Protein AF-A0A7S2NZE6-F1 (afdb_monomer_lite)

pLDDT: mean 81.78, std 14.18, range [38.0, 97.0]

Organism: NCBI:txid1333877

Sequence (119 aa):
LEAEGPPASSNYGTPAGPNKVSLADATAFKAAVGDLTTLDLTPPSLTISGWTSVETMITVTYTLNEVGTAFCRAVRKGFVAPLISEIVEANFNDVYSGGSAEIVITAYDSVGEALLLGT

Secondary structure (DSSP, 8-state):
------TT-TT-----STT---HHHHHHHHHHH--------PPPPEEEEEEEEETTEEEEEEEESSSEEEEE----TTSPPPPHHHHHHH-EEEEE-SS-EEEEEESB-TTS-B-----

Structure (mmCIF, N/CA/C/O backbone):
data_AF-A0A7S2NZE6-F1
#
_entry.id   AF-A0A7S2NZE6-F1
#
loop_
_atom_site.group_PDB
_atom_site.id
_atom_site.type_symbol
_atom_site.label_atom_id
_atom_site.label_alt_id
_atom_site.label_comp_id
_atom_site.label_asym_id
_atom_site.label_entity_id
_atom_site.label_seq_id
_atom_site.pdbx_PDB_ins_code
_atom_site.Cartn_x
_atom_site.Cartn_y
_atom_site.Cartn_z
_atom_site.occupancy
_atom_site.B_iso_or_equiv
_atom_site.auth_seq_id
_atom_site.auth_comp_id
_atom_site.auth_asym_id
_atom_site.auth_atom_id
_atom_site.pdbx_PDB_model_num
ATOM 1 N N . LEU A 1 1 ? -37.031 -5.544 29.868 1.00 38.00 1 LEU A N 1
ATOM 2 C CA . LEU A 1 1 ? -36.231 -4.306 29.940 1.00 38.00 1 LEU A CA 1
ATOM 3 C C . LEU A 1 1 ? -37.193 -3.154 29.744 1.00 38.00 1 LEU A C 1
ATOM 5 O O . LEU A 1 1 ? -37.768 -3.073 28.670 1.00 38.00 1 LEU A O 1
ATOM 9 N N . GLU A 1 2 ? -37.402 -2.313 30.748 1.00 45.66 2 GLU A N 1
ATOM 10 C CA . GLU A 1 2 ? -37.983 -0.992 30.503 1.00 45.66 2 GLU A CA 1
ATOM 11 C C . GLU A 1 2 ? -36.832 -0.006 30.652 1.00 45.66 2 GLU A C 1
ATOM 13 O O . GLU A 1 2 ? -36.211 0.060 31.711 1.00 45.66 2 GLU A O 1
ATOM 18 N N . ALA A 1 3 ? -36.467 0.649 29.549 1.00 49.75 3 ALA A N 1
ATOM 19 C CA . ALA A 1 3 ? -35.570 1.792 29.593 1.00 49.75 3 ALA A CA 1
ATOM 20 C C . ALA A 1 3 ? -36.262 2.897 30.396 1.00 49.75 3 ALA A C 1
ATOM 22 O O . ALA A 1 3 ? -37.487 3.020 30.316 1.00 49.75 3 ALA A O 1
ATOM 23 N N . GLU A 1 4 ? -35.504 3.695 31.150 1.00 57.78 4 GLU A N 1
ATOM 24 C CA . GLU A 1 4 ? -36.056 4.909 31.743 1.00 57.78 4 GLU A CA 1
ATOM 25 C C . GLU A 1 4 ? -36.559 5.801 30.607 1.00 57.78 4 GLU A C 1
ATOM 27 O O . GLU A 1 4 ? -35.793 6.438 29.884 1.00 57.78 4 GLU A O 1
ATOM 32 N N . GLY A 1 5 ? -37.873 5.759 30.383 1.00 54.50 5 GLY A N 1
ATOM 33 C CA . GLY A 1 5 ? -38.535 6.697 29.503 1.00 54.50 5 GLY A CA 1
ATOM 34 C C . GLY A 1 5 ? -38.329 8.107 30.051 1.00 54.50 5 GLY A C 1
ATOM 35 O O . GLY A 1 5 ? -38.169 8.274 31.264 1.00 54.50 5 GLY A O 1
ATOM 36 N N . PRO A 1 6 ? -38.351 9.136 29.188 1.00 50.12 6 PRO A N 1
ATOM 37 C CA . PRO A 1 6 ? -38.314 10.512 29.657 1.00 50.12 6 PRO A CA 1
ATOM 38 C C . PRO A 1 6 ? -39.403 10.705 30.730 1.00 50.12 6 PRO A C 1
ATOM 40 O O . PRO A 1 6 ? -40.476 10.106 30.600 1.00 50.12 6 PRO A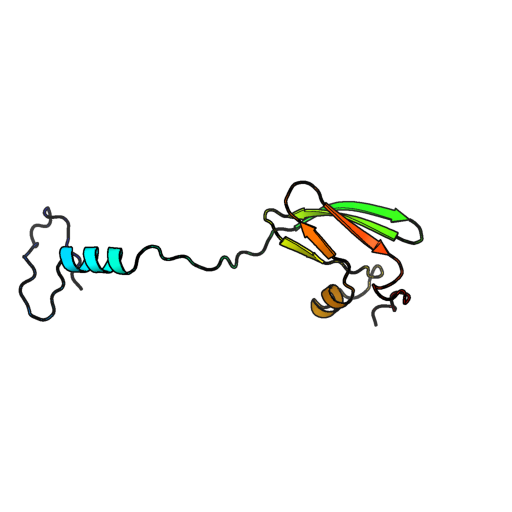 O 1
ATOM 43 N N . PRO A 1 7 ? -39.195 11.558 31.751 1.00 55.38 7 PRO A N 1
ATOM 44 C CA . PRO A 1 7 ? -40.166 11.799 32.830 1.00 55.38 7 PRO A CA 1
ATOM 45 C C . PRO A 1 7 ? -41.539 12.312 32.344 1.00 55.38 7 PRO A C 1
ATOM 47 O O . PRO A 1 7 ? -42.450 12.506 33.139 1.00 55.38 7 PRO A O 1
ATOM 50 N N . ALA A 1 8 ? -41.701 12.518 31.033 1.00 54.75 8 ALA A N 1
ATOM 51 C CA . ALA A 1 8 ? -42.956 12.792 30.345 1.00 54.75 8 ALA A CA 1
ATOM 52 C C . ALA A 1 8 ? -43.807 11.537 30.034 1.00 54.75 8 ALA A C 1
ATOM 54 O O . ALA A 1 8 ? -44.916 11.677 29.521 1.00 54.75 8 ALA A O 1
ATOM 55 N N . SER A 1 9 ? -43.325 10.316 30.301 1.00 60.31 9 SER A N 1
ATOM 56 C CA . SER A 1 9 ? -44.134 9.102 30.140 1.00 60.31 9 SER A CA 1
ATOM 57 C C . SER A 1 9 ? -45.155 8.988 31.269 1.00 60.31 9 SER A C 1
ATOM 59 O O . SER A 1 9 ? -44.792 8.860 32.437 1.00 60.31 9 SER A O 1
ATOM 61 N N . SER A 1 10 ? -46.443 8.960 30.921 1.00 64.69 10 SER A N 1
ATOM 62 C CA . SER A 1 10 ? -47.557 8.808 31.871 1.00 64.69 10 SER A CA 1
ATOM 63 C C . SER A 1 10 ? -47.531 7.488 32.658 1.00 64.69 10 SER A C 1
ATOM 65 O O . SER A 1 10 ? -48.253 7.358 33.640 1.00 64.69 10 SER A O 1
ATOM 67 N N . ASN A 1 11 ? -46.696 6.529 32.241 1.00 58.53 11 ASN A N 1
ATOM 68 C CA . ASN A 1 11 ? -46.506 5.227 32.886 1.00 58.53 11 ASN A CA 1
ATOM 69 C C . ASN A 1 11 ? -45.153 5.104 33.615 1.00 58.53 11 ASN A C 1
ATOM 71 O O . ASN A 1 11 ? -44.774 4.002 34.008 1.00 58.53 11 ASN A O 1
ATOM 75 N N . TYR A 1 12 ? -44.394 6.194 33.777 1.00 60.44 12 TYR A N 1
ATOM 76 C CA . TYR A 1 12 ? -43.132 6.158 34.515 1.00 60.44 12 TYR A CA 1
ATOM 77 C C . TYR A 1 12 ? -43.373 5.831 35.999 1.00 60.44 12 TYR A C 1
ATOM 79 O O . TYR A 1 12 ? -44.128 6.517 36.687 1.00 60.44 12 TYR A O 1
ATOM 87 N N . GLY A 1 13 ? -42.696 4.798 36.500 1.00 63.03 13 GLY A N 1
ATOM 88 C CA . GLY A 1 13 ? -42.636 4.463 37.919 1.00 63.03 13 GLY A CA 1
ATOM 89 C C . GLY A 1 13 ? -41.190 4.237 38.341 1.00 63.03 13 GLY A C 1
ATOM 90 O O . GLY A 1 13 ? -40.448 3.545 37.641 1.00 63.03 13 GLY A O 1
ATOM 91 N N . THR A 1 14 ? -40.791 4.805 39.483 1.00 63.03 14 THR A N 1
ATOM 92 C CA . THR A 1 14 ? -39.433 4.648 40.020 1.00 63.03 14 THR A CA 1
ATOM 93 C C . THR A 1 14 ? -39.086 3.159 40.154 1.00 63.03 14 THR A C 1
ATOM 95 O O . THR A 1 14 ? -39.856 2.407 40.765 1.00 63.03 14 THR A O 1
ATOM 98 N N . PRO A 1 15 ? -37.951 2.693 39.607 1.00 67.44 15 PRO A N 1
ATOM 99 C CA . PRO A 1 15 ? -37.576 1.289 39.706 1.00 67.44 15 PRO A CA 1
ATOM 100 C C . PRO A 1 15 ? -37.322 0.890 41.178 1.00 67.44 15 PRO A C 1
ATOM 102 O O . PRO A 1 15 ? -36.448 1.461 41.817 1.00 67.44 15 PRO A O 1
ATOM 105 N N . ALA A 1 16 ? -38.084 -0.067 41.735 1.00 67.12 16 ALA A N 1
ATOM 106 C CA . ALA A 1 16 ? -38.038 -0.410 43.176 1.00 67.12 16 ALA A CA 1
ATOM 107 C C . ALA A 1 16 ? -37.917 -1.920 43.498 1.00 67.12 16 ALA A C 1
ATOM 109 O O . ALA A 1 16 ? -38.037 -2.328 44.651 1.00 67.12 16 ALA A O 1
ATOM 110 N N . GLY A 1 17 ? -37.720 -2.771 42.487 1.00 72.31 17 GLY A N 1
ATOM 111 C CA . GLY A 1 17 ? -37.587 -4.225 42.658 1.00 72.31 17 GLY A CA 1
ATOM 112 C C . GLY A 1 17 ? -36.126 -4.695 42.658 1.00 72.31 17 GLY A C 1
ATOM 113 O O . GLY A 1 17 ? -35.288 -4.033 42.054 1.00 72.31 17 GLY A O 1
ATOM 114 N N . PRO A 1 18 ? -35.817 -5.869 43.241 1.00 68.62 18 PRO A N 1
ATOM 115 C CA . PRO A 1 18 ? -34.444 -6.377 43.373 1.00 68.62 18 PRO A CA 1
ATOM 116 C C . PRO A 1 18 ? -33.718 -6.634 42.039 1.00 68.62 18 PRO A C 1
ATOM 118 O O . PRO A 1 18 ? -32.497 -6.693 42.017 1.00 68.62 18 PRO A O 1
ATOM 121 N N . ASN A 1 19 ? -34.451 -6.739 40.924 1.00 69.31 19 ASN A N 1
ATOM 122 C CA . ASN A 1 19 ? -33.902 -6.927 39.574 1.00 69.31 19 ASN A CA 1
ATOM 123 C C . ASN A 1 19 ? -34.044 -5.666 38.698 1.00 69.31 19 ASN A C 1
ATOM 125 O O . ASN A 1 19 ? -34.200 -5.773 37.479 1.00 69.31 19 ASN A O 1
ATOM 129 N N . LYS A 1 20 ? -34.095 -4.473 39.301 1.00 73.94 20 LYS A N 1
ATOM 130 C CA . LYS A 1 20 ? -34.254 -3.200 38.584 1.00 73.94 20 LYS A CA 1
ATOM 131 C C . LYS A 1 20 ? -32.954 -2.388 38.628 1.00 73.94 20 LYS A C 1
ATOM 133 O O . LYS A 1 20 ? -32.298 -2.339 39.658 1.00 73.94 20 LYS A O 1
ATOM 138 N N . VAL A 1 21 ? -32.609 -1.763 37.502 1.00 74.38 21 VAL A N 1
ATOM 139 C CA . VAL A 1 21 ? -31.420 -0.911 37.319 1.00 74.38 21 VAL A CA 1
ATOM 140 C C . VAL A 1 21 ? -31.904 0.530 37.178 1.00 74.38 21 VAL A C 1
ATOM 142 O O . VAL A 1 21 ? -32.822 0.768 36.392 1.00 74.38 21 VAL A O 1
ATOM 145 N N . SER A 1 22 ? -31.333 1.469 37.934 1.00 78.81 22 SER A N 1
ATOM 146 C CA . SER A 1 22 ? -31.666 2.895 37.804 1.00 78.81 22 SER A CA 1
ATOM 147 C C . SER A 1 22 ? -30.895 3.555 36.655 1.00 78.81 22 SER A C 1
ATOM 149 O O . SER A 1 22 ? -29.846 3.064 36.230 1.00 78.81 22 SER A O 1
ATOM 151 N N . LEU A 1 23 ? -31.351 4.712 36.170 1.00 75.69 23 LEU A N 1
ATOM 152 C CA . LEU A 1 23 ? -30.563 5.524 35.230 1.00 75.69 23 LEU A CA 1
ATOM 153 C C . LEU A 1 23 ? -29.202 5.933 35.806 1.00 75.69 23 LEU A C 1
ATOM 155 O O . LEU A 1 23 ? -28.233 6.036 35.052 1.00 75.69 23 LEU A O 1
ATOM 159 N N . ALA A 1 24 ? -29.108 6.136 37.124 1.00 81.62 24 ALA A N 1
ATOM 160 C CA . ALA A 1 24 ? -27.837 6.413 37.784 1.00 81.62 24 ALA A CA 1
ATOM 161 C C . ALA A 1 24 ? -26.871 5.229 37.628 1.00 81.62 24 ALA A C 1
ATOM 163 O O . ALA A 1 24 ? -25.726 5.434 37.230 1.00 81.62 24 ALA A O 1
ATOM 164 N N . ASP A 1 25 ? -27.353 4.000 37.826 1.00 84.75 25 ASP A N 1
ATOM 165 C CA . ASP A 1 25 ? -26.561 2.780 37.639 1.00 84.75 25 ASP A CA 1
ATOM 166 C C . ASP A 1 25 ? -26.160 2.589 36.171 1.00 84.75 25 ASP A C 1
ATOM 168 O O . ASP A 1 25 ? -25.008 2.283 35.874 1.00 84.75 25 ASP A O 1
ATOM 172 N N . ALA A 1 26 ? -27.081 2.826 35.230 1.00 83.88 26 ALA A N 1
ATOM 173 C CA . ALA A 1 26 ? -26.800 2.727 33.798 1.00 83.88 26 ALA A CA 1
ATOM 174 C C . ALA A 1 26 ? -25.779 3.780 33.328 1.00 83.88 26 ALA A C 1
ATOM 176 O O . ALA A 1 26 ? -24.913 3.491 32.502 1.00 83.88 26 ALA A O 1
ATOM 177 N N . THR A 1 27 ? -25.852 4.997 33.871 1.00 86.62 27 THR A N 1
ATOM 178 C CA . THR A 1 27 ? -24.926 6.090 33.542 1.00 86.62 27 THR A CA 1
ATOM 179 C C . THR A 1 27 ? -23.558 5.861 34.173 1.00 86.62 27 THR A C 1
ATOM 181 O O . THR A 1 27 ? -22.544 6.053 33.505 1.00 86.62 27 THR A O 1
ATOM 184 N N . ALA A 1 28 ? -23.517 5.393 35.423 1.00 89.06 28 ALA A N 1
ATOM 185 C CA . ALA A 1 28 ? -22.283 4.998 36.090 1.00 89.06 28 ALA A CA 1
ATOM 186 C C . ALA A 1 28 ? -21.614 3.826 35.363 1.00 89.06 28 ALA A C 1
ATOM 188 O O . ALA A 1 28 ? -20.411 3.864 35.128 1.00 89.06 28 ALA A O 1
ATOM 189 N N . PHE A 1 29 ? -22.392 2.831 34.926 1.00 89.69 29 PHE A N 1
ATOM 190 C CA . PHE A 1 29 ? -21.895 1.729 34.108 1.00 89.69 29 PHE A CA 1
ATOM 191 C C . PHE A 1 29 ? -21.348 2.222 32.764 1.00 89.69 29 PHE A C 1
ATOM 193 O O . PHE A 1 29 ? -20.229 1.874 32.404 1.00 89.69 29 PHE A O 1
ATOM 200 N N . LYS A 1 30 ? -22.076 3.087 32.046 1.00 88.50 30 LYS A N 1
ATOM 201 C CA . LYS A 1 30 ? -21.598 3.691 30.791 1.00 88.50 30 LYS A CA 1
ATOM 202 C C . LYS A 1 30 ? -20.289 4.464 30.991 1.00 88.50 30 LYS A C 1
ATOM 204 O O . LYS A 1 30 ? -19.373 4.317 30.191 1.00 88.50 30 LYS A O 1
ATOM 209 N N . ALA A 1 31 ? -20.191 5.262 32.053 1.00 90.62 31 ALA A N 1
ATOM 210 C CA . ALA A 1 31 ? -18.971 5.992 32.390 1.00 90.62 31 ALA A CA 1
ATOM 211 C C . ALA A 1 31 ? -17.815 5.049 32.765 1.00 90.62 31 ALA A C 1
ATOM 213 O O . ALA A 1 31 ? -16.675 5.319 32.404 1.00 90.62 31 ALA A O 1
ATOM 214 N N . ALA A 1 32 ? -18.109 3.939 33.449 1.00 92.25 32 ALA A N 1
ATOM 215 C CA . ALA A 1 32 ? -17.125 2.921 33.807 1.00 92.25 32 ALA A CA 1
ATOM 216 C C . ALA A 1 32 ? -16.629 2.110 32.597 1.00 92.25 32 ALA A C 1
ATOM 218 O O . ALA A 1 32 ? -15.468 1.716 32.577 1.00 92.25 32 ALA A O 1
ATOM 219 N N . VAL A 1 33 ? -17.484 1.872 31.594 1.00 91.69 33 VAL A N 1
ATOM 220 C CA . VAL A 1 33 ? -17.093 1.266 30.308 1.00 91.69 33 VAL A CA 1
ATOM 221 C C . VAL A 1 33 ? -16.191 2.213 29.514 1.00 91.69 33 VAL A C 1
ATOM 223 O O . VAL A 1 33 ? -15.246 1.757 28.876 1.00 91.69 33 VAL A O 1
ATOM 226 N N . GLY A 1 34 ? -16.447 3.521 29.591 1.00 90.94 34 GLY A N 1
ATOM 227 C CA . GLY A 1 34 ? -15.668 4.531 28.883 1.00 90.94 34 GLY A CA 1
ATOM 228 C C . GLY A 1 34 ? -15.904 4.503 27.373 1.00 90.94 34 GLY A C 1
ATOM 229 O O . GLY A 1 34 ? -16.953 4.061 26.895 1.00 90.94 34 GLY A O 1
ATOM 230 N N . ASP A 1 35 ? -14.929 5.010 26.622 1.00 91.00 35 ASP A N 1
ATOM 231 C CA . ASP A 1 35 ? -15.000 5.034 25.166 1.00 91.00 35 ASP A CA 1
ATOM 232 C C . ASP A 1 35 ? -14.770 3.636 24.586 1.00 91.00 35 ASP A C 1
ATOM 234 O O . ASP A 1 35 ? -13.774 2.967 24.861 1.00 91.00 35 ASP A O 1
ATOM 238 N N . LEU A 1 36 ? -15.702 3.210 23.737 1.00 86.38 36 LEU A N 1
ATOM 239 C CA . LEU A 1 36 ? -15.588 1.985 22.958 1.00 86.38 36 LEU A CA 1
ATOM 240 C C . LEU A 1 36 ? -14.890 2.319 21.643 1.00 86.38 36 LEU A C 1
ATOM 242 O O . LEU A 1 36 ? -15.502 2.872 20.730 1.00 86.38 36 LEU A O 1
ATOM 246 N N . THR A 1 37 ? -13.610 1.979 21.544 1.00 88.94 37 THR A N 1
ATOM 247 C CA . THR A 1 37 ? -12.873 2.025 20.282 1.00 88.94 37 THR A CA 1
ATOM 248 C C . THR A 1 37 ? -12.919 0.660 19.607 1.00 88.94 37 THR A C 1
ATOM 250 O O .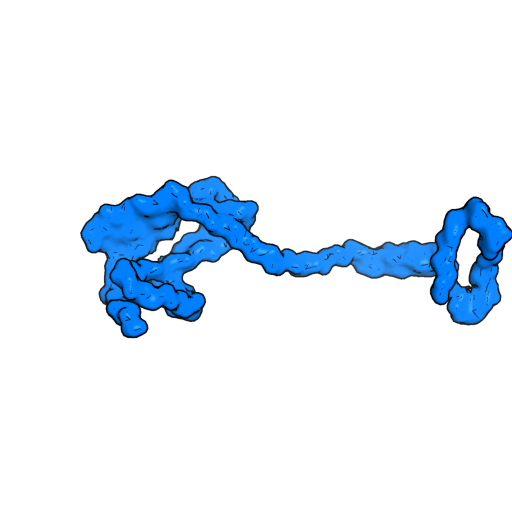 THR A 1 37 ? -12.792 -0.385 20.246 1.00 88.94 37 THR A O 1
ATOM 253 N N . THR A 1 38 ? -13.122 0.658 18.294 1.00 87.19 38 THR A N 1
ATOM 254 C CA . THR A 1 38 ? -12.988 -0.540 17.463 1.00 87.19 38 THR A CA 1
ATOM 255 C C . THR A 1 38 ? -11.724 -0.424 16.630 1.00 87.19 38 THR A C 1
ATOM 257 O O . THR A 1 38 ? -11.351 0.675 16.223 1.00 87.19 38 THR A O 1
ATOM 260 N N . LEU A 1 39 ? -11.074 -1.555 16.358 1.00 88.50 39 LEU A N 1
ATOM 261 C CA . LEU A 1 39 ? -10.022 -1.606 15.351 1.00 88.50 39 LEU A CA 1
ATOM 262 C C . LEU A 1 39 ? -10.631 -1.235 13.994 1.00 88.50 39 LEU A C 1
ATOM 264 O O . LEU A 1 39 ? -11.665 -1.795 13.623 1.00 88.50 39 LEU A O 1
ATOM 268 N N . ASP A 1 40 ? -10.011 -0.297 13.280 1.00 85.38 40 ASP A N 1
ATOM 269 C CA . ASP A 1 40 ? -10.408 -0.016 11.906 1.00 85.38 40 ASP A CA 1
ATOM 270 C C . ASP A 1 40 ? -9.979 -1.182 11.013 1.00 85.38 40 ASP A C 1
ATOM 272 O O . ASP A 1 40 ? -8.820 -1.597 11.01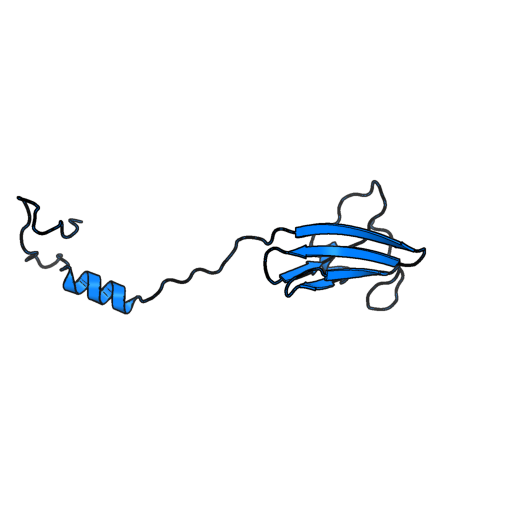5 1.00 85.38 40 ASP A O 1
ATOM 276 N N . LEU A 1 41 ? -10.951 -1.745 10.303 1.00 88.31 41 LEU A N 1
ATOM 277 C CA . LEU A 1 41 ? -10.773 -2.848 9.361 1.00 88.31 41 LEU A CA 1
ATOM 278 C C . LEU A 1 41 ? -11.188 -2.437 7.944 1.00 88.31 41 LEU A C 1
ATOM 280 O O . LEU A 1 41 ? -11.325 -3.297 7.072 1.00 88.31 41 LEU A O 1
ATOM 284 N N . THR A 1 42 ? -11.438 -1.145 7.720 1.00 87.69 42 THR A N 1
ATOM 285 C CA . THR A 1 42 ? -11.749 -0.597 6.403 1.00 87.69 42 THR A CA 1
ATOM 286 C C . THR A 1 42 ? -10.480 -0.656 5.557 1.00 87.69 42 THR A C 1
ATOM 288 O O . THR A 1 42 ? -9.483 -0.062 5.945 1.00 87.69 42 THR A O 1
ATOM 291 N N . PRO A 1 43 ? -10.459 -1.379 4.425 1.00 87.25 43 PRO A N 1
ATOM 292 C CA . PRO A 1 43 ? -9.264 -1.415 3.594 1.00 87.25 43 PRO A CA 1
ATOM 293 C C . PRO A 1 43 ? -8.984 -0.044 2.954 1.00 87.25 43 PRO A C 1
ATOM 295 O O . PRO A 1 43 ? -9.940 0.635 2.550 1.00 87.25 43 PRO A O 1
ATOM 298 N N . PRO A 1 44 ? -7.705 0.321 2.746 1.00 90.31 44 PRO A N 1
ATOM 299 C CA . PRO A 1 44 ? -7.352 1.530 2.020 1.00 90.31 44 PRO A CA 1
ATOM 300 C C . PRO A 1 44 ? -7.826 1.427 0.570 1.00 90.31 44 PRO A C 1
ATOM 302 O O . PRO A 1 44 ? -7.775 0.367 -0.060 1.00 90.31 44 PRO A O 1
ATOM 305 N N . SER A 1 45 ? -8.227 2.557 -0.002 1.00 93.69 45 SER A N 1
ATOM 306 C CA . SER A 1 45 ? -8.422 2.683 -1.444 1.00 93.69 45 SER A CA 1
ATOM 307 C C . SER A 1 45 ? -7.112 3.104 -2.108 1.00 93.69 45 SER A C 1
ATOM 309 O O . SER A 1 45 ? -6.553 4.161 -1.819 1.00 93.69 45 SER A O 1
ATOM 311 N N . LEU A 1 46 ? -6.626 2.247 -3.007 1.00 93.56 46 LEU A N 1
ATOM 312 C CA . LEU A 1 46 ? -5.427 2.460 -3.814 1.00 93.56 46 LEU A CA 1
ATOM 313 C C . LEU A 1 46 ? -5.803 3.103 -5.150 1.00 93.56 46 LEU A C 1
ATOM 315 O O . LEU A 1 46 ? -6.617 2.559 -5.897 1.00 93.56 46 LEU A O 1
ATOM 319 N N . THR A 1 47 ? -5.159 4.220 -5.483 1.00 95.75 47 THR A N 1
ATOM 320 C CA . THR A 1 47 ? -5.260 4.845 -6.807 1.00 95.75 47 THR A CA 1
ATOM 321 C C . THR A 1 47 ? -3.897 4.842 -7.481 1.00 95.75 47 THR A C 1
ATOM 323 O O . THR A 1 47 ? -2.926 5.342 -6.921 1.00 95.75 47 THR A O 1
ATOM 326 N N . ILE A 1 48 ? -3.824 4.312 -8.702 1.00 95.06 48 ILE A N 1
ATOM 327 C CA . ILE A 1 48 ? -2.626 4.395 -9.546 1.00 95.06 48 ILE A CA 1
ATOM 328 C C . ILE A 1 48 ? -2.778 5.626 -10.440 1.00 95.06 48 ILE A C 1
ATOM 330 O O . ILE A 1 48 ? -3.676 5.673 -11.281 1.00 95.06 48 ILE A O 1
ATOM 334 N N . SER A 1 49 ? -1.926 6.630 -10.241 1.00 94.50 49 SER A N 1
ATOM 335 C CA . SER A 1 49 ? -1.958 7.891 -10.994 1.00 94.50 49 SER A CA 1
ATOM 336 C C . SER A 1 49 ? -1.145 7.823 -12.287 1.00 94.50 49 SER A C 1
ATOM 338 O O . SER A 1 49 ? -1.419 8.566 -13.229 1.00 94.50 49 SER A O 1
ATOM 340 N N . GLY A 1 50 ? -0.182 6.904 -12.366 1.00 95.06 50 GLY A N 1
ATOM 341 C CA . GLY A 1 50 ? 0.596 6.658 -13.571 1.00 95.06 50 GLY A CA 1
ATOM 342 C C . GLY A 1 50 ? 1.677 5.608 -13.365 1.00 95.06 50 GLY A C 1
ATOM 343 O O . GLY A 1 50 ? 1.897 5.110 -12.262 1.00 95.06 50 GLY A O 1
ATOM 344 N N . TRP A 1 51 ? 2.357 5.267 -14.452 1.00 93.94 51 TRP A N 1
ATOM 345 C CA . TRP A 1 51 ? 3.570 4.464 -14.408 1.00 93.94 51 TRP A CA 1
ATOM 346 C C . TRP A 1 51 ? 4.500 4.854 -15.553 1.00 93.94 51 TRP A C 1
ATOM 348 O O . TRP A 1 51 ? 4.061 5.295 -16.618 1.00 93.94 51 TRP A O 1
ATOM 358 N N . THR A 1 52 ? 5.795 4.657 -15.342 1.00 94.81 52 THR A N 1
ATOM 359 C CA . THR A 1 52 ? 6.823 4.772 -16.377 1.00 94.81 52 THR A CA 1
ATOM 360 C C . THR A 1 52 ? 7.656 3.502 -16.406 1.00 94.81 52 THR A C 1
ATOM 362 O O . THR A 1 52 ? 7.704 2.751 -15.433 1.00 94.81 52 THR A O 1
ATOM 365 N N . SER A 1 53 ? 8.285 3.225 -17.544 1.00 90.50 53 SER A N 1
ATOM 366 C CA . SER A 1 53 ? 9.142 2.054 -17.696 1.00 90.50 53 SER A CA 1
ATOM 367 C C . SER A 1 53 ? 10.367 2.383 -18.529 1.00 90.50 53 SER A C 1
ATOM 369 O O . SER A 1 53 ? 10.252 2.989 -19.596 1.00 90.50 53 SER A O 1
ATOM 371 N N . VAL A 1 54 ? 11.513 1.903 -18.073 1.00 88.88 54 VAL A N 1
ATOM 372 C CA . VAL A 1 54 ? 12.740 1.752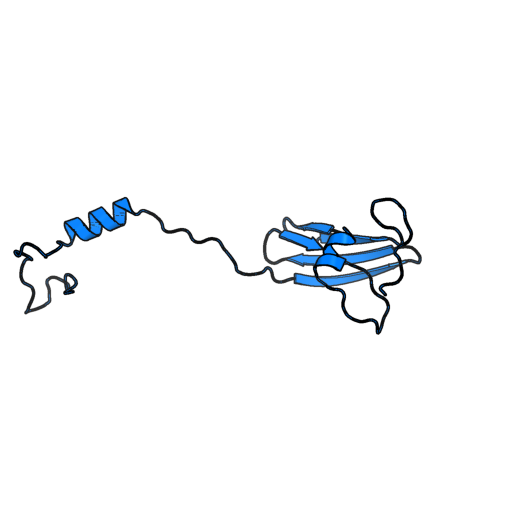 -18.856 1.00 88.88 54 VAL A CA 1
ATOM 373 C C . VAL A 1 54 ? 13.086 0.265 -18.933 1.00 88.88 54 VAL A C 1
ATOM 375 O O . VAL A 1 54 ? 12.408 -0.565 -18.333 1.00 88.88 54 VAL A O 1
ATOM 378 N N . GLU A 1 55 ? 14.133 -0.091 -19.673 1.00 82.88 55 GLU A N 1
ATOM 379 C CA . GLU A 1 55 ? 14.498 -1.494 -19.915 1.00 82.88 55 GLU A CA 1
ATOM 380 C C . GLU A 1 55 ? 14.660 -2.321 -18.626 1.00 82.88 55 GLU A C 1
ATOM 382 O O . GLU A 1 55 ? 14.296 -3.493 -18.592 1.00 82.88 55 GLU A O 1
ATOM 387 N N . THR A 1 56 ? 15.154 -1.709 -17.549 1.00 83.94 56 THR A N 1
ATOM 388 C CA . THR A 1 56 ? 15.497 -2.400 -16.298 1.00 83.94 56 THR A CA 1
ATOM 389 C C . THR A 1 56 ? 14.542 -2.125 -15.138 1.00 83.94 56 THR A C 1
ATOM 391 O O . THR A 1 56 ? 14.749 -2.667 -14.048 1.00 83.94 56 THR A O 1
ATOM 394 N N . MET A 1 57 ? 13.534 -1.266 -15.329 1.00 87.75 57 MET A N 1
ATOM 395 C CA . MET A 1 57 ? 12.768 -0.710 -14.216 1.00 87.75 57 MET A CA 1
ATOM 396 C C . MET A 1 57 ? 11.376 -0.231 -14.625 1.00 87.75 57 MET A C 1
ATOM 398 O O . MET A 1 57 ? 11.194 0.362 -15.688 1.00 87.75 57 MET A O 1
ATOM 402 N N . ILE A 1 58 ? 10.408 -0.435 -13.734 1.00 90.88 58 ILE A N 1
ATOM 403 C CA . ILE A 1 58 ? 9.068 0.149 -13.789 1.00 90.88 58 ILE A CA 1
ATOM 404 C C . ILE A 1 58 ? 8.886 1.005 -12.538 1.00 90.88 58 ILE A C 1
ATOM 406 O O . ILE A 1 58 ? 9.057 0.511 -11.428 1.00 90.88 58 ILE A O 1
ATOM 410 N N . THR A 1 59 ? 8.500 2.264 -12.713 1.00 93.94 59 THR A N 1
ATOM 411 C CA . THR A 1 59 ? 8.125 3.150 -11.606 1.00 93.94 59 THR A CA 1
ATOM 412 C C . THR A 1 59 ? 6.618 3.323 -11.618 1.00 93.94 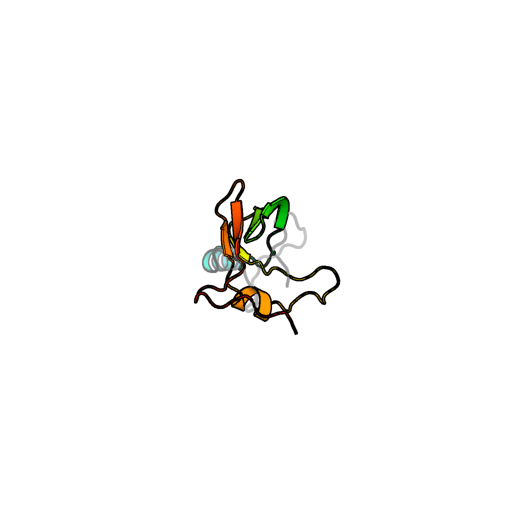59 THR A C 1
ATOM 414 O O . THR A 1 59 ? 6.060 3.773 -12.620 1.00 93.94 59 THR A O 1
ATOM 417 N N . VAL A 1 60 ? 5.957 2.955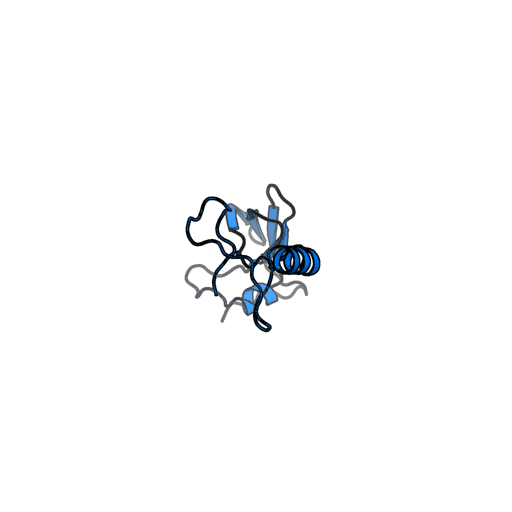 -10.524 1.00 94.88 60 VAL A N 1
ATOM 418 C CA . VAL A 1 60 ? 4.506 3.083 -10.346 1.00 94.88 60 VAL A CA 1
ATOM 419 C C . VAL A 1 60 ? 4.232 4.229 -9.389 1.00 94.88 60 VAL A C 1
ATOM 421 O O . VAL A 1 60 ? 4.661 4.174 -8.240 1.00 94.88 60 VAL A O 1
ATOM 424 N N . THR A 1 61 ? 3.490 5.235 -9.843 1.00 96.62 61 THR A N 1
ATOM 425 C CA . THR A 1 61 ? 3.048 6.352 -9.007 1.00 96.62 61 THR A CA 1
ATOM 426 C C . THR A 1 61 ? 1.649 6.053 -8.470 1.00 96.62 61 THR A C 1
ATOM 428 O O . THR A 1 61 ? 0.732 5.721 -9.232 1.00 96.62 61 THR A O 1
ATOM 431 N N . TYR A 1 62 ? 1.477 6.156 -7.154 1.00 96.31 62 TYR A N 1
ATOM 432 C CA . TYR A 1 62 ? 0.242 5.783 -6.473 1.00 96.31 62 TYR A CA 1
ATOM 433 C C . TYR A 1 62 ? -0.101 6.718 -5.307 1.00 96.31 62 TYR A C 1
ATOM 435 O O . TYR A 1 62 ? 0.744 7.454 -4.792 1.00 96.31 62 TYR A O 1
ATOM 443 N N . THR A 1 63 ? -1.364 6.666 -4.884 1.00 97.00 63 THR A N 1
ATOM 444 C CA . THR A 1 63 ? -1.857 7.292 -3.654 1.00 97.00 63 THR A CA 1
ATOM 445 C C . THR A 1 63 ? -2.750 6.328 -2.876 1.00 97.00 63 THR A C 1
ATOM 447 O O . THR A 1 63 ? -3.445 5.492 -3.465 1.00 97.00 63 THR A O 1
ATOM 450 N N . LEU A 1 64 ? -2.738 6.459 -1.548 1.00 95.50 64 LEU A N 1
ATOM 451 C CA . LEU A 1 64 ? -3.716 5.846 -0.647 1.00 95.50 64 LEU A CA 1
ATOM 452 C C . LEU A 1 64 ? -4.558 6.945 0.018 1.00 95.50 64 LEU A C 1
ATOM 454 O O . LEU A 1 64 ? -4.098 8.076 0.213 1.00 95.50 64 LEU A O 1
ATOM 458 N N . ASN A 1 65 ? -5.794 6.619 0.386 1.00 94.50 65 ASN A N 1
ATOM 459 C CA . ASN A 1 65 ? -6.665 7.511 1.161 1.00 94.50 65 ASN A CA 1
ATOM 460 C C . ASN A 1 65 ? -6.326 7.552 2.666 1.00 94.50 65 ASN A C 1
ATOM 462 O O . ASN A 1 65 ? -6.904 8.357 3.391 1.00 94.50 65 ASN A O 1
ATOM 466 N N . GLU A 1 66 ? -5.403 6.708 3.124 1.00 92.94 66 GLU A N 1
ATOM 467 C CA . GLU A 1 66 ? -4.928 6.606 4.506 1.00 92.94 66 GLU A CA 1
ATOM 468 C C . GLU A 1 66 ? -3.458 6.164 4.541 1.00 92.94 66 GLU A C 1
ATOM 470 O O . GLU A 1 66 ? -2.898 5.764 3.519 1.00 92.94 66 GLU A O 1
ATOM 475 N N . VAL A 1 67 ? -2.812 6.264 5.706 1.00 93.06 67 VAL A N 1
ATOM 476 C CA . VAL A 1 67 ? -1.435 5.778 5.875 1.00 93.06 67 VAL A CA 1
ATOM 477 C C . VAL A 1 67 ? -1.391 4.262 5.707 1.00 93.06 67 VAL A C 1
ATOM 479 O O . VAL A 1 67 ? -2.255 3.550 6.212 1.00 93.06 67 VAL A O 1
ATOM 482 N N . GLY A 1 68 ? -0.381 3.751 5.012 1.00 92.38 68 GLY A N 1
ATOM 483 C CA . GLY A 1 68 ? -0.308 2.322 4.734 1.00 92.38 68 GLY A CA 1
ATOM 484 C C . GLY A 1 68 ? 0.968 1.917 4.023 1.00 92.38 68 GLY A C 1
ATOM 485 O O . GLY A 1 68 ? 1.869 2.725 3.810 1.00 92.38 68 GLY A O 1
ATOM 486 N N . THR A 1 69 ? 1.043 0.648 3.645 1.00 93.62 69 THR A N 1
ATOM 487 C CA . THR A 1 69 ? 2.148 0.114 2.847 1.00 93.62 69 THR A CA 1
ATOM 488 C C . THR A 1 69 ? 1.577 -0.460 1.567 1.00 93.62 69 THR A C 1
ATOM 490 O O . THR A 1 69 ? 0.707 -1.331 1.608 1.00 93.62 69 THR A O 1
ATOM 493 N N . ALA A 1 70 ? 2.053 0.030 0.429 1.00 93.94 70 ALA A N 1
ATOM 494 C CA . ALA A 1 70 ? 1.722 -0.553 -0.858 1.00 93.94 70 ALA A CA 1
ATOM 495 C C . ALA A 1 70 ? 2.790 -1.580 -1.237 1.00 93.94 70 ALA A C 1
ATOM 497 O O . ALA A 1 70 ? 3.977 -1.365 -1.009 1.00 93.94 70 ALA A O 1
ATOM 498 N N . PHE A 1 71 ? 2.354 -2.692 -1.825 1.00 93.12 71 PHE A N 1
ATOM 499 C CA . PHE A 1 71 ? 3.217 -3.759 -2.325 1.00 93.12 71 PHE A CA 1
ATOM 500 C C . PHE A 1 71 ? 2.938 -3.970 -3.808 1.00 93.12 71 PHE A C 1
ATOM 502 O O . PHE A 1 71 ? 1.792 -3.875 -4.250 1.00 93.12 71 PHE A O 1
ATOM 509 N N . CYS A 1 72 ? 3.978 -4.266 -4.579 1.00 90.56 72 CYS A N 1
ATOM 510 C CA . CYS A 1 72 ? 3.891 -4.447 -6.019 1.00 90.56 72 CYS A CA 1
ATOM 511 C C . CYS A 1 72 ? 4.676 -5.675 -6.479 1.00 90.56 72 CYS A C 1
ATOM 513 O O . CYS A 1 72 ? 5.722 -6.022 -5.941 1.00 90.56 72 CYS A O 1
ATOM 515 N N . ARG A 1 73 ? 4.188 -6.299 -7.551 1.00 87.38 73 ARG A N 1
ATOM 516 C CA . ARG A 1 73 ? 4.911 -7.324 -8.302 1.00 87.38 73 ARG A CA 1
ATOM 517 C C . ARG A 1 73 ? 4.662 -7.110 -9.783 1.00 87.38 73 ARG A C 1
ATOM 519 O O . ARG A 1 73 ? 3.514 -7.057 -10.220 1.00 87.38 73 ARG A O 1
ATOM 526 N N . ALA A 1 74 ? 5.736 -6.996 -10.557 1.00 84.38 74 ALA A N 1
ATOM 527 C CA . ALA A 1 74 ? 5.625 -6.969 -12.006 1.00 84.38 74 ALA A CA 1
ATOM 528 C C . ALA A 1 74 ? 5.255 -8.364 -12.529 1.00 84.38 74 ALA A C 1
ATOM 530 O O . ALA A 1 74 ? 5.842 -9.370 -12.129 1.00 84.38 74 ALA A O 1
ATOM 531 N N . VAL A 1 75 ? 4.296 -8.416 -13.453 1.00 81.75 75 VAL A N 1
ATOM 532 C CA . VAL A 1 75 ? 3.917 -9.636 -14.173 1.00 81.75 75 VAL A CA 1
ATOM 533 C C . VAL A 1 75 ? 3.884 -9.380 -15.671 1.00 81.75 75 VAL A C 1
ATOM 535 O O . VAL A 1 75 ? 3.686 -8.256 -16.135 1.00 81.75 75 VAL A O 1
ATOM 538 N N . ARG A 1 76 ? 4.078 -10.441 -16.454 1.00 79.06 76 ARG A N 1
ATOM 539 C CA . ARG A 1 76 ? 3.949 -10.362 -17.908 1.00 79.06 76 ARG A CA 1
ATOM 540 C C . ARG A 1 76 ? 2.496 -10.119 -18.301 1.00 79.06 76 ARG A C 1
ATOM 542 O O . ARG A 1 76 ? 1.561 -10.640 -17.697 1.00 79.06 76 ARG A O 1
ATOM 549 N N . LYS A 1 77 ? 2.304 -9.368 -19.384 1.00 81.56 77 LYS A N 1
ATOM 550 C CA . LYS A 1 77 ? 0.978 -9.164 -19.968 1.00 81.56 77 LYS A CA 1
ATOM 551 C C . LYS A 1 77 ? 0.354 -10.516 -20.337 1.00 81.56 77 LYS A C 1
ATOM 553 O O . LYS A 1 77 ? 0.970 -11.297 -21.056 1.00 81.56 77 LYS A O 1
ATOM 558 N N . GLY A 1 78 ? -0.871 -10.757 -19.874 1.00 83.56 78 GLY A N 1
ATOM 559 C CA . GLY A 1 78 ? -1.613 -11.992 -20.146 1.00 83.56 78 GLY A CA 1
ATOM 560 C C . GLY A 1 78 ? -1.282 -13.166 -19.219 1.00 83.56 78 GLY A C 1
ATOM 561 O O . GLY A 1 78 ? -1.806 -14.252 -19.444 1.00 83.56 78 GLY A O 1
ATOM 562 N N . PHE A 1 79 ? -0.447 -12.967 -18.195 1.00 83.12 79 PHE A N 1
ATOM 563 C CA . PHE A 1 79 ? -0.252 -13.953 -17.131 1.00 83.12 79 PHE A CA 1
ATOM 564 C C . PHE A 1 79 ? -1.351 -13.847 -16.071 1.00 83.12 79 PHE A C 1
ATOM 566 O O . PHE A 1 79 ? -2.032 -12.824 -15.957 1.00 83.12 79 PHE A O 1
ATOM 573 N N . VAL A 1 80 ? -1.518 -14.926 -15.305 1.00 87.38 80 VAL A N 1
ATOM 574 C CA . VAL A 1 80 ? -2.436 -14.969 -14.164 1.00 87.38 80 VAL A CA 1
ATOM 575 C C . VAL A 1 80 ? -1.987 -13.944 -13.121 1.00 87.38 80 VAL A C 1
ATOM 577 O O . VAL A 1 80 ? -0.790 -13.747 -12.903 1.00 87.38 80 VAL A O 1
ATOM 580 N N . ALA A 1 81 ? -2.954 -13.261 -12.507 1.00 87.12 81 ALA A N 1
ATOM 581 C CA . ALA A 1 81 ? -2.667 -12.349 -11.410 1.00 87.12 81 ALA A CA 1
ATOM 582 C C . ALA A 1 81 ? -2.026 -13.131 -10.245 1.00 87.12 81 ALA A C 1
ATOM 584 O O . ALA A 1 81 ? -2.551 -14.188 -9.886 1.00 87.12 81 ALA A O 1
ATOM 585 N N . PRO A 1 82 ? -0.917 -12.640 -9.667 1.00 87.81 82 PRO A N 1
ATOM 586 C CA . PRO A 1 82 ? -0.209 -13.351 -8.613 1.00 87.81 82 PRO A CA 1
ATOM 587 C C . PRO A 1 82 ? -1.047 -13.407 -7.334 1.00 87.81 82 PRO A C 1
ATOM 589 O O . PRO A 1 82 ? -1.903 -12.551 -7.086 1.00 87.81 82 PRO A O 1
ATOM 592 N N . LEU A 1 83 ? -0.774 -14.405 -6.500 1.00 91.50 83 LEU A N 1
ATOM 593 C CA . LEU A 1 83 ? -1.327 -14.493 -5.155 1.00 91.50 83 LEU A CA 1
ATOM 594 C C . LEU A 1 83 ? -0.784 -13.361 -4.273 1.00 91.50 83 LEU A C 1
ATOM 596 O O . LEU A 1 83 ? 0.278 -12.793 -4.517 1.00 91.50 83 LEU A O 1
ATOM 600 N N . ILE A 1 84 ? -1.492 -13.047 -3.188 1.00 90.88 84 ILE A N 1
ATOM 601 C CA . ILE A 1 84 ? -1.047 -11.997 -2.257 1.00 90.88 84 ILE A CA 1
ATOM 602 C C . ILE A 1 84 ? 0.322 -12.342 -1.650 1.00 90.88 84 ILE A C 1
ATOM 604 O O . ILE A 1 84 ? 1.179 -11.468 -1.560 1.00 90.88 84 ILE A O 1
ATOM 608 N N . SER A 1 85 ? 0.561 -13.609 -1.290 1.00 90.75 85 SER A N 1
ATOM 609 C CA . SER A 1 85 ? 1.861 -14.060 -0.768 1.00 90.75 85 SER A CA 1
ATOM 610 C C . SER A 1 85 ? 2.991 -13.807 -1.762 1.00 90.75 85 SER A C 1
ATOM 612 O O . SER A 1 85 ? 4.025 -13.269 -1.396 1.00 90.75 85 SER A O 1
ATOM 614 N N . GLU A 1 86 ? 2.743 -14.088 -3.036 1.00 87.00 86 GLU A N 1
ATOM 615 C CA . GLU A 1 86 ? 3.691 -13.876 -4.124 1.00 87.00 86 GLU A CA 1
ATOM 616 C C . GLU A 1 86 ? 4.040 -12.395 -4.333 1.00 87.00 86 GLU A C 1
ATOM 618 O O . GLU A 1 86 ? 5.164 -12.074 -4.724 1.00 87.00 86 GLU A O 1
ATOM 623 N N . ILE A 1 87 ? 3.088 -11.486 -4.097 1.00 89.81 87 ILE A N 1
ATOM 624 C CA . ILE A 1 87 ? 3.316 -10.037 -4.166 1.00 89.81 87 ILE A CA 1
ATOM 625 C C . ILE A 1 87 ? 4.178 -9.573 -2.988 1.00 89.81 87 ILE A C 1
ATOM 627 O O . ILE A 1 87 ? 5.120 -8.807 -3.181 1.00 89.81 87 ILE A O 1
ATOM 631 N N . VAL A 1 88 ? 3.878 -10.047 -1.777 1.00 90.44 88 VAL A N 1
ATOM 632 C CA . VAL A 1 88 ? 4.625 -9.675 -0.565 1.00 90.44 88 VAL A CA 1
ATOM 633 C C . VAL A 1 88 ? 6.046 -10.247 -0.594 1.00 90.44 88 VAL A C 1
ATOM 635 O O . VAL A 1 88 ? 6.987 -9.552 -0.224 1.00 90.44 88 VAL A O 1
ATOM 638 N N . GLU A 1 89 ? 6.222 -11.467 -1.101 1.00 85.88 89 GLU A N 1
ATOM 639 C CA . GLU A 1 89 ? 7.530 -12.114 -1.270 1.00 85.88 89 GLU A CA 1
ATOM 640 C C . GLU A 1 89 ? 8.434 -11.386 -2.270 1.00 85.88 89 GLU A C 1
ATOM 642 O O . GLU A 1 89 ? 9.642 -11.327 -2.060 1.00 85.88 89 GLU A O 1
ATOM 647 N N . ALA A 1 90 ? 7.867 -10.779 -3.323 1.00 83.56 90 ALA A N 1
ATOM 648 C CA . ALA A 1 90 ? 8.637 -9.954 -4.259 1.00 83.56 90 ALA A CA 1
ATOM 649 C C . ALA A 1 90 ? 9.238 -8.707 -3.584 1.00 83.56 90 ALA A C 1
ATOM 651 O O . ALA A 1 90 ? 10.209 -8.142 -4.082 1.00 83.56 90 ALA A O 1
ATOM 652 N N . ASN A 1 91 ? 8.668 -8.290 -2.448 1.00 86.94 91 ASN A N 1
ATOM 653 C CA . ASN A 1 91 ? 9.197 -7.276 -1.543 1.00 86.94 91 ASN A CA 1
ATOM 654 C C . ASN A 1 91 ? 9.447 -5.885 -2.164 1.00 86.94 91 ASN A C 1
ATOM 656 O O . ASN A 1 91 ? 10.138 -5.060 -1.568 1.00 86.94 91 ASN A O 1
ATOM 660 N N . PHE A 1 92 ? 8.837 -5.565 -3.308 1.00 89.69 92 PHE A N 1
ATOM 661 C CA . PHE A 1 92 ? 8.772 -4.184 -3.791 1.00 89.69 92 PHE A CA 1
ATOM 662 C C . PHE A 1 92 ? 7.640 -3.467 -3.073 1.00 89.69 92 PHE A C 1
ATOM 664 O O . PHE A 1 92 ? 6.465 -3.670 -3.384 1.00 89.69 92 PHE A O 1
ATOM 671 N N . ASN A 1 93 ? 7.994 -2.657 -2.083 1.00 92.69 93 ASN A N 1
ATOM 672 C CA . ASN A 1 93 ? 7.033 -1.971 -1.240 1.00 92.69 93 ASN A CA 1
ATOM 673 C C . ASN A 1 93 ? 7.483 -0.557 -0.900 1.00 92.69 93 ASN A C 1
ATOM 675 O O . ASN A 1 93 ? 8.668 -0.235 -0.986 1.00 92.69 93 ASN A O 1
ATOM 679 N N . ASP A 1 94 ? 6.516 0.264 -0.517 1.00 94.69 94 ASP A N 1
ATOM 680 C CA . ASP A 1 94 ? 6.750 1.620 -0.045 1.00 94.69 94 ASP A CA 1
ATOM 681 C C . ASP A 1 94 ? 5.743 1.989 1.053 1.00 94.69 94 ASP A C 1
ATOM 683 O O . ASP A 1 94 ? 4.585 1.553 1.038 1.00 94.69 94 ASP A O 1
ATOM 687 N N . VAL A 1 95 ? 6.205 2.774 2.030 1.00 94.12 95 VAL A N 1
ATOM 688 C CA . VAL A 1 95 ? 5.386 3.247 3.151 1.00 94.12 95 VAL A CA 1
ATOM 689 C C . VAL A 1 95 ? 4.791 4.599 2.785 1.00 94.12 95 VAL A C 1
ATOM 691 O O . VAL A 1 95 ? 5.468 5.627 2.770 1.00 94.12 95 VAL A O 1
ATOM 694 N N . TYR A 1 96 ? 3.485 4.609 2.563 1.00 95.12 96 TYR A N 1
ATOM 695 C CA . TYR A 1 96 ? 2.732 5.803 2.241 1.00 95.12 96 TYR A CA 1
ATOM 696 C C . TYR A 1 96 ? 2.326 6.562 3.507 1.00 95.12 96 TYR A C 1
ATOM 698 O O . TYR A 1 96 ? 1.619 6.043 4.376 1.00 95.12 96 TYR A O 1
ATOM 706 N N . SER A 1 97 ? 2.728 7.831 3.578 1.00 94.25 97 SER A N 1
ATOM 707 C CA . SER A 1 97 ? 2.374 8.758 4.664 1.00 94.25 97 SER A CA 1
ATOM 708 C C . SER A 1 97 ? 1.517 9.950 4.207 1.00 94.25 97 SER A C 1
ATOM 710 O O . SER A 1 97 ? 1.123 10.771 5.035 1.00 94.25 97 SER A O 1
ATOM 712 N N . GLY A 1 98 ? 1.191 10.034 2.909 1.00 92.19 98 GLY A N 1
ATOM 713 C CA . GLY A 1 98 ? 0.380 11.096 2.306 1.00 92.19 98 GLY A CA 1
ATOM 714 C C . GLY A 1 98 ? 0.922 11.583 0.956 1.00 92.19 98 GLY A C 1
ATOM 715 O O . GLY A 1 98 ? 2.078 11.355 0.611 1.00 92.19 98 GLY A O 1
ATOM 716 N N . GLY A 1 99 ? 0.092 12.300 0.195 1.00 91.75 99 GLY A N 1
ATOM 717 C CA . GLY A 1 99 ? 0.493 12.916 -1.074 1.00 91.75 99 GLY A CA 1
ATOM 718 C C . GLY A 1 99 ? 0.579 11.921 -2.233 1.00 91.75 99 GLY A C 1
ATOM 719 O O . GLY A 1 99 ? -0.378 11.204 -2.499 1.00 91.75 99 GLY A O 1
ATOM 720 N N . SER A 1 100 ? 1.698 11.930 -2.958 1.00 91.62 100 SER A N 1
ATOM 721 C CA . SER A 1 100 ? 1.980 11.014 -4.069 1.00 91.62 100 SER A CA 1
ATOM 722 C C . SER A 1 100 ? 3.241 10.233 -3.751 1.00 91.62 100 SER A C 1
ATOM 724 O O . SER A 1 100 ? 4.242 10.836 -3.366 1.00 91.62 100 SER A O 1
ATOM 726 N N . ALA A 1 101 ? 3.190 8.920 -3.937 1.00 95.19 101 ALA A N 1
ATOM 727 C CA . ALA A 1 101 ? 4.294 8.017 -3.654 1.00 95.19 101 ALA A CA 1
ATOM 728 C C . ALA A 1 101 ? 4.649 7.174 -4.879 1.00 95.19 101 ALA A C 1
ATOM 730 O O . ALA A 1 101 ? 3.867 7.078 -5.830 1.00 95.19 101 ALA A O 1
ATOM 731 N N . GLU A 1 102 ? 5.842 6.584 -4.862 1.00 95.12 102 GLU A N 1
ATOM 732 C CA . GLU A 1 102 ? 6.370 5.809 -5.979 1.00 95.12 102 GLU A CA 1
ATOM 733 C C . GLU A 1 102 ? 6.963 4.488 -5.502 1.00 95.12 102 GLU A C 1
ATOM 735 O O . GLU A 1 102 ? 7.777 4.461 -4.583 1.00 95.12 102 GLU A O 1
ATOM 740 N N . ILE A 1 103 ? 6.591 3.394 -6.169 1.00 94.38 103 ILE A N 1
ATOM 741 C CA . ILE A 1 103 ? 7.268 2.103 -6.021 1.00 94.38 103 ILE A CA 1
ATOM 742 C C . ILE A 1 103 ? 8.091 1.849 -7.272 1.00 94.38 103 ILE A C 1
ATOM 744 O O . ILE A 1 103 ? 7.575 1.849 -8.393 1.00 94.38 103 ILE A O 1
ATOM 748 N N . VAL A 1 104 ? 9.378 1.602 -7.057 1.00 91.75 104 VAL A N 1
ATOM 749 C CA . VAL A 1 104 ? 10.336 1.268 -8.103 1.00 91.75 104 VAL A CA 1
ATOM 750 C C . VAL A 1 104 ? 10.539 -0.242 -8.129 1.00 91.75 104 VAL A C 1
ATOM 752 O O . VAL A 1 104 ? 11.067 -0.830 -7.189 1.00 91.75 104 VAL A O 1
ATOM 755 N N . ILE A 1 105 ? 10.121 -0.864 -9.225 1.00 89.88 105 ILE A N 1
ATOM 756 C CA . ILE A 1 105 ? 10.227 -2.301 -9.466 1.00 89.88 105 ILE A CA 1
ATOM 757 C C . ILE A 1 105 ? 11.385 -2.519 -10.434 1.00 89.88 105 ILE A C 1
ATOM 759 O O . ILE A 1 105 ? 11.357 -2.009 -11.555 1.00 89.88 105 ILE A O 1
ATOM 763 N N . THR A 1 106 ? 12.407 -3.261 -10.023 1.00 86.19 106 THR A N 1
ATOM 764 C CA . THR A 1 106 ? 13.569 -3.578 -10.865 1.00 86.19 106 THR A CA 1
ATOM 765 C C . THR A 1 106 ? 13.455 -4.989 -11.440 1.00 86.19 106 THR A C 1
ATOM 767 O O . THR A 1 106 ? 12.575 -5.761 -11.070 1.00 86.19 106 THR A O 1
ATOM 770 N N . ALA A 1 107 ? 14.355 -5.348 -12.357 1.00 73.88 107 ALA A N 1
ATOM 771 C CA . ALA A 1 107 ? 14.452 -6.713 -12.881 1.00 73.88 107 ALA A CA 1
ATOM 772 C C . ALA A 1 107 ? 15.002 -7.744 -11.870 1.00 73.88 107 ALA A C 1
ATOM 774 O O . ALA A 1 107 ? 15.103 -8.920 -12.221 1.00 73.88 107 ALA A O 1
ATOM 775 N N . TYR A 1 108 ? 15.359 -7.323 -10.651 1.00 74.81 108 TYR A N 1
ATOM 776 C CA . TYR A 1 108 ? 16.020 -8.153 -9.646 1.00 74.81 108 TYR A CA 1
ATOM 777 C C . TYR A 1 108 ? 15.302 -8.053 -8.301 1.00 74.81 108 TYR A C 1
ATOM 779 O O . TYR A 1 108 ? 14.825 -6.980 -7.944 1.00 74.81 108 TYR A O 1
ATOM 787 N N . ASP A 1 109 ? 15.228 -9.147 -7.551 1.00 66.62 109 ASP A N 1
ATOM 788 C CA . ASP A 1 109 ? 14.693 -9.134 -6.190 1.00 66.62 109 ASP A CA 1
ATOM 789 C C . ASP A 1 109 ? 15.622 -8.396 -5.201 1.00 66.62 109 ASP A C 1
ATOM 791 O O . ASP A 1 109 ? 16.677 -7.857 -5.555 1.00 66.62 109 ASP A O 1
ATOM 795 N N . SER A 1 110 ? 15.234 -8.371 -3.924 1.00 60.09 110 SER A N 1
ATOM 796 C CA . SER A 1 110 ? 15.998 -7.717 -2.857 1.00 60.09 110 SER A CA 1
ATOM 797 C C . SER A 1 110 ? 17.353 -8.370 -2.544 1.00 60.09 110 SER A C 1
ATOM 799 O O . SER A 1 110 ? 18.133 -7.778 -1.795 1.00 60.09 110 SER A O 1
ATOM 801 N N . VAL A 1 111 ? 17.657 -9.549 -3.102 1.00 67.75 111 VAL A N 1
ATOM 802 C CA . VAL A 1 111 ? 18.956 -10.234 -2.979 1.00 67.75 111 VAL A CA 1
ATOM 803 C C . VAL A 1 111 ? 19.770 -10.214 -4.279 1.00 67.75 111 VAL A C 1
ATOM 805 O O . VAL A 1 111 ? 20.897 -10.706 -4.296 1.00 67.75 111 VAL A O 1
ATOM 808 N N . GLY A 1 112 ? 19.264 -9.559 -5.330 1.00 65.69 112 GLY A N 1
ATOM 809 C CA . GLY A 1 112 ? 19.962 -9.362 -6.601 1.00 65.69 112 GLY A CA 1
ATOM 810 C C . GLY A 1 112 ? 19.768 -10.495 -7.609 1.00 65.69 112 GLY A C 1
ATOM 811 O O . GLY A 1 112 ? 20.430 -10.494 -8.647 1.00 65.69 112 GLY A O 1
ATOM 812 N N . GLU A 1 113 ? 18.865 -11.436 -7.340 1.00 71.12 113 GLU A N 1
ATOM 813 C CA . GLU A 1 113 ? 18.507 -12.482 -8.292 1.00 71.12 113 GLU A CA 1
ATOM 814 C C . GLU A 1 113 ? 17.504 -11.941 -9.303 1.00 71.12 113 GLU A C 1
ATOM 816 O O . GLU A 1 113 ? 16.618 -11.155 -8.969 1.00 71.12 113 GLU A O 1
ATOM 821 N N . ALA A 1 114 ? 17.641 -12.344 -10.567 1.00 69.69 114 ALA A N 1
ATOM 822 C CA . ALA A 1 114 ? 16.696 -11.927 -11.595 1.00 69.69 114 ALA A CA 1
ATOM 823 C C . ALA A 1 114 ? 15.294 -12.417 -11.220 1.00 69.69 114 ALA A C 1
ATOM 825 O O . ALA A 1 114 ? 15.123 -13.586 -10.865 1.00 69.69 114 ALA A O 1
ATOM 826 N N . LEU A 1 115 ? 14.290 -11.544 -11.337 1.00 68.44 115 LEU A N 1
ATOM 827 C CA . LEU A 1 115 ? 12.908 -11.922 -11.070 1.00 68.44 115 LEU A CA 1
ATOM 828 C C . LEU A 1 115 ? 12.543 -13.120 -11.947 1.00 68.44 115 LEU A C 1
ATOM 830 O O . LEU A 1 115 ? 12.463 -13.017 -13.178 1.00 68.44 115 LEU A O 1
ATOM 834 N N . LEU A 1 116 ? 12.353 -14.273 -11.302 1.00 61.22 116 LEU A N 1
ATOM 835 C CA . LEU A 1 116 ? 11.963 -15.490 -11.988 1.00 61.22 116 LEU A CA 1
ATOM 836 C C . LEU A 1 116 ? 10.611 -15.262 -12.653 1.00 61.22 116 LEU A C 1
ATOM 838 O O . LEU A 1 116 ? 9.722 -14.587 -12.126 1.00 61.22 116 LEU A O 1
ATOM 842 N N . LEU A 1 117 ? 10.466 -15.832 -13.845 1.00 56.50 117 LEU A N 1
ATOM 843 C CA . LEU A 1 117 ? 9.194 -15.850 -14.543 1.00 56.50 117 LEU A CA 1
ATOM 844 C C . LEU A 1 117 ? 8.145 -16.432 -13.606 1.00 56.50 117 LEU A C 1
ATOM 846 O O . LEU A 1 117 ? 8.316 -17.563 -13.162 1.00 56.50 117 LEU A O 1
ATOM 850 N N . GLY A 1 118 ? 7.095 -15.658 -13.312 1.00 51.91 118 GLY A N 1
ATOM 851 C CA . GLY A 1 118 ? 5.928 -16.187 -12.615 1.00 51.91 118 GLY A CA 1
ATOM 852 C C . GLY A 1 118 ? 5.496 -17.464 -13.328 1.00 51.91 118 GLY A C 1
ATOM 853 O O . GLY A 1 118 ? 5.175 -17.410 -14.518 1.00 51.91 118 GLY A O 1
ATOM 854 N N . THR A 1 119 ? 5.635 -18.594 -12.639 1.00 41.72 119 THR A N 1
ATOM 855 C CA . THR A 1 119 ? 5.205 -19.914 -13.106 1.00 41.72 119 THR A CA 1
ATOM 856 C C . THR A 1 119 ? 3.695 -19.980 -13.176 1.00 41.72 119 THR A C 1
ATOM 858 O O . THR A 1 119 ? 3.063 -19.434 -12.246 1.00 41.72 119 THR A O 1
#

Radius of gyration: 27.97 Å; chains: 1; bounding box: 68×33×64 Å

Foldseek 3Di:
DDDQDDPPDPPDDQDDDPPDADPVNVVVVDVVVPDDDDPDPDDWDKDFPDWDDDPWKIKTKIFTPAWDKDFDDDADPPDDDDDPVVRVQQVQMDTDPDDMDITMRGQAGPVRHGPDHDD